Protein AF-A0A957P1F2-F1 (afdb_monomer)

Foldseek 3Di:
DPCLVVVAVLLVVLLVVLVVCVVVVVLLSSLLSLLLLLPDPSRDPVSNVSSVVSLVVSCVVDDPVSSVVSNVNSNPDDSVRVVVVVVVVVVVVVVVVD

Structure (mmCIF, N/CA/C/O backbone):
data_AF-A0A957P1F2-F1
#
_entry.id   AF-A0A957P1F2-F1
#
loop_
_atom_site.group_PDB
_atom_site.id
_atom_site.type_symbol
_atom_site.label_atom_id
_atom_site.label_alt_id
_atom_site.label_comp_id
_atom_site.label_asym_id
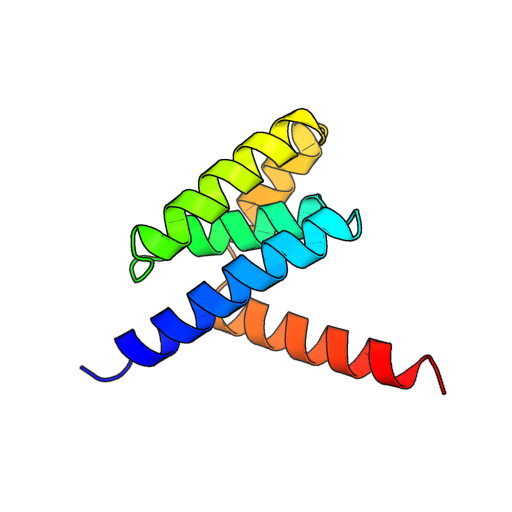_atom_site.label_entity_id
_atom_site.label_seq_id
_atom_site.pdbx_PDB_ins_code
_atom_site.Cartn_x
_atom_site.Cartn_y
_atom_site.Cartn_z
_atom_site.occupancy
_atom_site.B_iso_or_equiv
_atom_site.auth_seq_id
_atom_site.auth_comp_id
_atom_site.auth_asym_id
_atom_site.auth_atom_id
_atom_site.pdbx_PDB_model_num
ATOM 1 N N . ALA A 1 1 ? 13.158 -8.032 -20.506 1.00 49.75 1 ALA A N 1
ATOM 2 C CA . ALA A 1 1 ? 12.762 -6.609 -20.460 1.00 49.75 1 ALA A CA 1
ATOM 3 C C . ALA A 1 1 ? 11.241 -6.441 -20.616 1.00 49.75 1 ALA A C 1
ATOM 5 O O . ALA A 1 1 ? 10.819 -5.499 -21.262 1.00 49.75 1 ALA A O 1
ATOM 6 N N . VAL A 1 2 ? 10.419 -7.341 -20.047 1.00 50.47 2 VAL A N 1
ATOM 7 C CA . VAL A 1 2 ? 8.956 -7.382 -20.291 1.00 50.47 2 VAL A CA 1
ATOM 8 C C . VAL A 1 2 ? 8.129 -7.241 -18.995 1.00 50.47 2 VAL A C 1
ATOM 10 O O . VAL A 1 2 ? 6.943 -6.963 -19.065 1.00 50.47 2 VAL A O 1
ATOM 13 N N . ASP A 1 3 ? 8.737 -7.341 -17.807 1.00 56.19 3 ASP A N 1
ATOM 14 C CA . ASP A 1 3 ? 7.990 -7.277 -16.535 1.00 56.19 3 ASP A CA 1
ATOM 15 C C . ASP A 1 3 ? 7.685 -5.859 -16.023 1.00 56.19 3 ASP A C 1
ATOM 17 O O . ASP A 1 3 ? 6.762 -5.676 -15.233 1.00 56.19 3 ASP A O 1
ATOM 21 N N . LEU A 1 4 ? 8.404 -4.835 -16.499 1.00 58.88 4 LEU A N 1
ATOM 22 C CA . LEU A 1 4 ? 8.236 -3.458 -16.010 1.00 58.88 4 LEU A CA 1
ATOM 23 C C . LEU A 1 4 ? 6.847 -2.876 -16.324 1.00 58.88 4 LEU A C 1
ATOM 25 O O . LEU A 1 4 ? 6.297 -2.152 -15.498 1.00 58.88 4 LEU A O 1
ATOM 29 N N . ASP A 1 5 ? 6.258 -3.222 -17.473 1.00 68.25 5 ASP A N 1
ATOM 30 C CA . ASP A 1 5 ? 4.929 -2.731 -17.868 1.00 68.25 5 ASP A CA 1
ATOM 31 C C . ASP A 1 5 ? 3.807 -3.328 -17.008 1.00 68.25 5 ASP A C 1
ATOM 33 O O . ASP A 1 5 ? 2.823 -2.658 -16.690 1.00 68.25 5 ASP A O 1
ATOM 37 N N . ILE A 1 6 ? 3.954 -4.590 -16.596 1.00 73.31 6 ILE A N 1
ATOM 38 C CA . ILE A 1 6 ? 2.954 -5.273 -15.769 1.00 73.31 6 ILE A CA 1
ATOM 39 C C . ILE A 1 6 ? 2.982 -4.707 -14.349 1.00 73.31 6 ILE A C 1
ATOM 41 O O . ILE A 1 6 ? 1.924 -4.424 -13.782 1.00 73.31 6 ILE A O 1
ATOM 45 N N . ASP A 1 7 ? 4.172 -4.498 -13.790 1.00 79.56 7 ASP A N 1
ATOM 46 C CA . ASP A 1 7 ? 4.313 -3.919 -12.455 1.00 79.56 7 ASP A CA 1
ATOM 47 C C . ASP A 1 7 ? 3.823 -2.472 -12.412 1.00 79.56 7 ASP A C 1
ATOM 49 O O . ASP A 1 7 ? 3.155 -2.092 -11.453 1.00 79.56 7 ASP A O 1
ATOM 53 N N . PHE A 1 8 ? 4.058 -1.686 -13.465 1.00 80.06 8 PHE A N 1
ATOM 54 C CA . PHE A 1 8 ? 3.528 -0.327 -13.578 1.00 80.06 8 PHE A CA 1
ATOM 55 C C . PHE A 1 8 ? 1.995 -0.298 -13.474 1.00 80.06 8 PHE A C 1
ATOM 57 O O . PHE A 1 8 ? 1.432 0.387 -12.617 1.00 80.06 8 PHE A O 1
ATOM 64 N N . VAL A 1 9 ? 1.306 -1.117 -14.276 1.00 82.69 9 VAL A N 1
ATOM 65 C CA . VAL A 1 9 ? -0.163 -1.202 -14.249 1.00 82.69 9 VAL A CA 1
ATOM 66 C C . VAL A 1 9 ? -0.670 -1.678 -12.887 1.00 82.69 9 VAL A C 1
ATOM 68 O O . VAL A 1 9 ? -1.639 -1.123 -12.360 1.00 82.69 9 VAL A O 1
ATOM 71 N N . LYS A 1 10 ? -0.017 -2.683 -12.288 1.00 86.25 10 LYS A N 1
ATOM 72 C CA . LYS A 1 10 ? -0.395 -3.178 -10.958 1.00 86.25 10 LYS A CA 1
ATOM 73 C C . LYS A 1 10 ? -0.219 -2.092 -9.893 1.00 86.25 10 LYS A C 1
ATOM 75 O O . LYS A 1 10 ? -1.123 -1.895 -9.089 1.00 86.25 10 LYS A O 1
ATOM 80 N N . LEU A 1 11 ? 0.884 -1.347 -9.902 1.00 88.94 11 LEU A N 1
ATOM 81 C CA . LEU A 1 11 ? 1.139 -0.268 -8.942 1.00 88.94 11 LEU A CA 1
ATOM 82 C C . LEU A 1 11 ? 0.137 0.881 -9.074 1.00 88.94 11 LEU A C 1
ATOM 84 O O . LEU A 1 11 ? -0.372 1.357 -8.058 1.00 88.94 11 LEU A O 1
ATOM 88 N N . GLY A 1 12 ? -0.208 1.273 -10.303 1.00 87.06 12 GLY A N 1
ATOM 89 C CA . GLY A 1 12 ? -1.272 2.245 -10.550 1.00 87.06 12 GLY A CA 1
ATOM 90 C C . GLY A 1 12 ? -2.624 1.776 -10.001 1.00 87.06 12 GLY A C 1
ATOM 91 O O . GLY A 1 12 ? -3.325 2.534 -9.329 1.00 87.06 12 GLY A O 1
ATOM 92 N N . ALA A 1 13 ? -2.966 0.499 -10.200 1.00 88.81 13 ALA A N 1
ATOM 93 C CA . ALA A 1 13 ? -4.184 -0.086 -9.645 1.00 88.81 13 ALA A CA 1
ATOM 94 C C . ALA A 1 13 ? -4.175 -0.119 -8.105 1.00 88.81 13 ALA A C 1
ATOM 96 O O . ALA A 1 13 ? -5.183 0.217 -7.484 1.00 88.81 13 ALA A O 1
ATOM 97 N N . LEU A 1 14 ? -3.047 -0.474 -7.478 1.00 89.88 14 LEU A N 1
ATOM 98 C CA . LEU A 1 14 ? -2.907 -0.479 -6.016 1.00 89.88 14 LEU A CA 1
ATOM 99 C C . LEU A 1 14 ? -3.004 0.929 -5.421 1.00 89.88 14 LEU A C 1
ATOM 101 O O . LEU A 1 14 ? -3.642 1.099 -4.386 1.00 89.88 14 LEU A O 1
ATOM 105 N N . SER A 1 15 ? -2.445 1.940 -6.091 1.00 91.00 15 SER A N 1
ATOM 106 C CA . SER A 1 15 ? -2.602 3.346 -5.698 1.00 91.00 15 SER A CA 1
ATOM 107 C C . SER A 1 15 ? -4.077 3.774 -5.732 1.00 91.00 15 SER A C 1
ATOM 109 O O . SER A 1 15 ? -4.602 4.298 -4.747 1.00 91.00 15 SER A O 1
ATOM 111 N N . GLY A 1 16 ? -4.797 3.451 -6.814 1.00 89.88 16 GLY A N 1
ATOM 112 C CA . GLY A 1 16 ? -6.238 3.703 -6.907 1.00 89.88 16 GLY A CA 1
ATOM 113 C C . GLY A 1 16 ? -7.050 2.971 -5.830 1.00 89.88 16 GLY A C 1
ATOM 114 O O . GLY A 1 16 ? -7.949 3.553 -5.221 1.00 89.88 16 GLY A O 1
ATOM 115 N N . LEU A 1 17 ? -6.709 1.711 -5.539 1.00 90.50 17 LEU A N 1
ATOM 116 C CA . LEU A 1 17 ? -7.341 0.939 -4.466 1.00 90.50 17 LEU A CA 1
ATOM 117 C C . LEU A 1 17 ? -7.070 1.534 -3.082 1.00 90.50 17 LEU A C 1
ATOM 119 O O . LEU A 1 17 ? -7.989 1.574 -2.267 1.00 90.50 17 LEU A O 1
ATOM 123 N N . ALA A 1 18 ? -5.866 2.048 -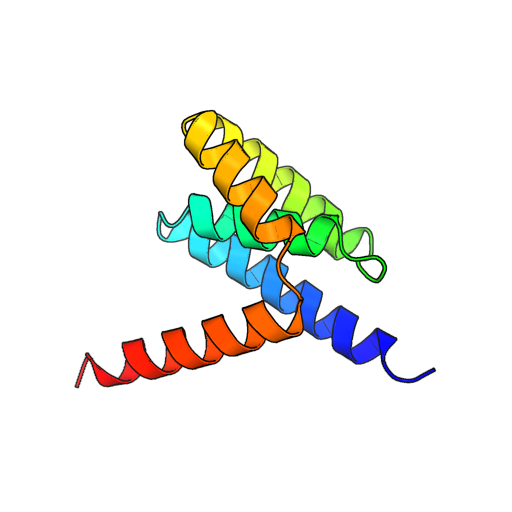2.827 1.00 91.44 18 ALA A N 1
ATOM 124 C CA . ALA A 1 18 ? -5.541 2.703 -1.564 1.00 91.44 18 ALA A CA 1
ATOM 125 C C . ALA A 1 18 ? -6.464 3.904 -1.306 1.00 91.44 18 ALA A C 1
ATOM 127 O O . ALA A 1 18 ? -7.025 4.032 -0.217 1.00 91.44 18 ALA A O 1
ATOM 128 N N . HIS A 1 19 ? -6.710 4.728 -2.330 1.00 91.50 19 HIS A N 1
ATOM 129 C CA . HIS A 1 19 ? -7.673 5.828 -2.242 1.00 91.50 19 HIS A CA 1
ATOM 130 C C . HIS A 1 19 ? -9.092 5.337 -1.939 1.00 91.50 19 HIS A C 1
ATOM 132 O O . HIS A 1 19 ? -9.768 5.890 -1.070 1.00 91.50 19 HIS A O 1
ATOM 138 N N . ILE A 1 20 ? -9.547 4.278 -2.612 1.00 91.25 20 ILE A N 1
ATOM 139 C CA . ILE A 1 20 ? -10.875 3.699 -2.372 1.00 91.25 20 ILE A CA 1
ATOM 140 C C . ILE A 1 20 ? -10.993 3.186 -0.929 1.00 91.25 20 ILE A C 1
ATOM 142 O O . ILE A 1 20 ? -11.977 3.494 -0.256 1.00 91.25 20 ILE A O 1
ATOM 146 N N . CYS A 1 21 ? -9.993 2.454 -0.432 1.00 89.12 21 CYS A N 1
ATOM 147 C CA . CYS A 1 21 ? -9.951 1.964 0.946 1.00 89.12 21 CYS A CA 1
ATOM 148 C C . CYS A 1 21 ? -10.013 3.117 1.956 1.00 89.12 21 CYS A C 1
ATOM 150 O O . CYS A 1 21 ? -10.807 3.061 2.895 1.00 89.12 21 CYS A O 1
ATOM 152 N N . ALA A 1 22 ? -9.253 4.193 1.729 1.00 90.44 22 ALA A N 1
ATOM 153 C CA . ALA A 1 22 ? -9.273 5.374 2.588 1.00 90.44 22 ALA A CA 1
ATOM 154 C C . ALA A 1 22 ? -10.670 6.013 2.648 1.00 90.44 22 ALA A C 1
ATOM 156 O O . ALA A 1 22 ? -11.183 6.287 3.733 1.00 90.44 22 ALA A O 1
ATOM 157 N N . HIS A 1 23 ? -11.331 6.176 1.498 1.00 90.38 23 HIS A N 1
ATOM 158 C CA . HIS A 1 23 ? -12.691 6.719 1.432 1.00 90.38 23 HIS A CA 1
ATOM 159 C C . HIS A 1 23 ? -13.752 5.813 2.071 1.00 90.38 23 HIS A C 1
ATOM 161 O O . HIS A 1 23 ? -14.776 6.309 2.538 1.00 90.38 23 HIS A O 1
ATOM 167 N N . GLN A 1 24 ? -13.523 4.500 2.113 1.00 89.62 24 GLN A N 1
ATOM 168 C CA . GLN A 1 24 ? -14.422 3.533 2.750 1.00 89.62 24 GLN A CA 1
ATOM 169 C C . GLN A 1 24 ? -14.178 3.374 4.260 1.00 89.62 24 GLN A C 1
ATOM 171 O O . GLN A 1 24 ? -14.823 2.543 4.896 1.00 89.62 24 GLN A O 1
ATOM 176 N N . GLY A 1 25 ? -13.260 4.152 4.845 1.00 86.88 25 GLY A N 1
ATOM 177 C CA . GLY A 1 25 ? -12.895 4.050 6.261 1.00 86.88 25 GLY A CA 1
ATOM 178 C C . GLY A 1 25 ? -11.944 2.892 6.579 1.00 86.88 25 GLY A C 1
ATOM 179 O O . GLY A 1 25 ? -11.642 2.653 7.744 1.00 86.88 25 GLY A O 1
ATOM 180 N N . ALA A 1 26 ? -11.424 2.195 5.566 1.00 89.56 26 ALA A N 1
ATOM 181 C CA . ALA A 1 26 ? -10.410 1.154 5.707 1.00 89.56 26 ALA A CA 1
ATOM 182 C C . ALA A 1 26 ? -8.995 1.764 5.680 1.00 89.56 26 ALA A C 1
ATOM 184 O O . ALA A 1 26 ? -8.168 1.447 4.822 1.00 89.56 26 ALA A O 1
ATOM 185 N N . ALA A 1 27 ? -8.731 2.681 6.614 1.00 91.00 27 ALA A N 1
ATOM 186 C CA . ALA A 1 27 ? -7.500 3.471 6.667 1.00 91.00 27 ALA A CA 1
ATOM 187 C C . ALA A 1 27 ? -6.231 2.608 6.812 1.00 91.00 27 ALA A C 1
ATOM 189 O O . ALA A 1 27 ? -5.238 2.878 6.142 1.00 91.00 27 ALA A O 1
ATOM 190 N N . GLU A 1 28 ? -6.266 1.542 7.618 1.00 91.31 28 GLU A N 1
ATOM 191 C CA . GLU A 1 28 ? -5.129 0.618 7.778 1.00 91.31 28 GLU A CA 1
ATOM 192 C C . GLU A 1 28 ? -4.768 -0.067 6.450 1.00 91.31 28 GLU A C 1
ATOM 194 O O . GLU A 1 28 ? -3.618 -0.021 6.021 1.00 91.31 28 GLU A O 1
ATOM 199 N N . GLN A 1 29 ? -5.764 -0.598 5.731 1.00 89.69 29 GLN A N 1
ATOM 200 C CA . GLN A 1 2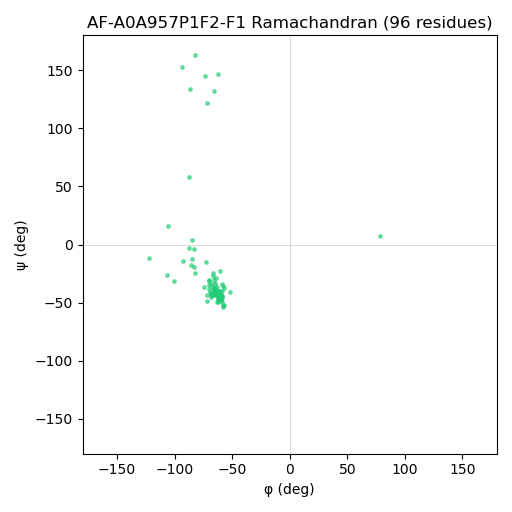9 ? -5.562 -1.231 4.420 1.00 89.69 29 GLN A CA 1
ATOM 201 C C . GLN A 1 29 ? -5.043 -0.238 3.374 1.00 89.69 29 GLN A C 1
ATOM 203 O O . GLN A 1 29 ? -4.209 -0.583 2.540 1.00 89.69 29 GLN A O 1
ATOM 208 N N . ALA A 1 30 ? -5.502 1.013 3.421 1.00 92.69 30 ALA A N 1
ATOM 209 C CA . ALA A 1 30 ? -4.977 2.057 2.550 1.00 92.69 30 ALA A CA 1
ATOM 210 C C . ALA A 1 30 ? -3.493 2.356 2.839 1.00 92.69 30 ALA A C 1
ATOM 212 O O . ALA A 1 30 ? -2.707 2.494 1.903 1.00 92.69 30 ALA A O 1
ATOM 213 N N . VAL A 1 31 ? -3.079 2.390 4.112 1.00 93.81 31 VAL A N 1
ATOM 214 C CA . VAL A 1 31 ? -1.667 2.562 4.501 1.00 93.81 31 VAL A CA 1
ATOM 215 C C . VAL A 1 31 ? -0.804 1.374 4.070 1.00 93.81 31 VAL A C 1
ATOM 217 O O . VAL A 1 31 ? 0.322 1.590 3.612 1.00 93.81 31 VAL A O 1
ATOM 220 N N . GLU A 1 32 ? -1.314 0.145 4.174 1.00 93.25 32 GLU A N 1
ATOM 221 C CA . GLU A 1 32 ? -0.635 -1.062 3.680 1.00 93.25 32 GLU A CA 1
ATOM 222 C C . GLU A 1 32 ? -0.352 -0.956 2.177 1.00 93.25 32 GLU A C 1
ATOM 224 O O . GLU A 1 32 ? 0.796 -1.080 1.743 1.00 93.25 32 GLU A O 1
ATOM 229 N N . LEU A 1 33 ? -1.386 -0.645 1.390 1.00 91.38 33 LEU A N 1
ATOM 230 C CA . LEU A 1 33 ? -1.282 -0.495 -0.061 1.00 91.38 33 LEU A CA 1
ATOM 231 C C . LEU A 1 33 ? -0.326 0.634 -0.459 1.00 91.38 33 LEU A C 1
ATOM 233 O O . LEU A 1 33 ? 0.550 0.427 -1.301 1.00 91.38 33 LEU A O 1
ATOM 237 N N . CYS A 1 34 ? -0.437 1.806 0.176 1.00 93.69 34 CYS A N 1
ATOM 238 C CA . CYS A 1 34 ? 0.488 2.912 -0.060 1.00 93.69 34 CYS A CA 1
ATOM 239 C C . CYS A 1 34 ? 1.930 2.515 0.265 1.00 93.69 34 CYS A C 1
ATOM 241 O O . CYS A 1 34 ? 2.840 2.833 -0.494 1.00 93.69 34 CYS A O 1
ATOM 243 N N . SER A 1 35 ? 2.153 1.812 1.377 1.00 93.62 35 SER A N 1
ATOM 244 C CA . SER A 1 35 ? 3.498 1.412 1.800 1.00 93.62 35 SER A CA 1
ATOM 245 C C . SER A 1 35 ? 4.139 0.430 0.825 1.00 93.62 35 SER A C 1
ATOM 247 O O . SER A 1 35 ? 5.323 0.584 0.524 1.00 93.62 35 SER A O 1
ATOM 249 N N . LEU A 1 36 ? 3.360 -0.505 0.274 1.00 91.44 36 LEU A N 1
ATOM 250 C CA . LEU A 1 36 ? 3.832 -1.393 -0.784 1.00 91.44 36 LEU A CA 1
ATOM 251 C C . LEU A 1 36 ? 4.211 -0.607 -2.043 1.00 91.44 36 LEU A C 1
ATOM 253 O O . LEU A 1 36 ? 5.311 -0.779 -2.568 1.00 91.44 36 LEU A O 1
ATOM 257 N N . VAL A 1 37 ? 3.333 0.288 -2.511 1.00 90.81 37 VAL A N 1
ATOM 258 C CA . VAL A 1 37 ? 3.580 1.084 -3.727 1.00 90.81 37 VAL A CA 1
ATOM 259 C C . VAL A 1 37 ? 4.822 1.965 -3.571 1.00 90.81 37 VAL A C 1
ATOM 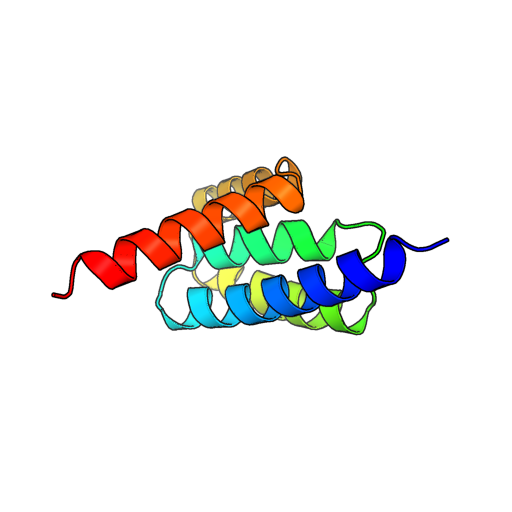261 O O . VAL A 1 37 ? 5.663 2.003 -4.464 1.00 90.81 37 VAL A O 1
ATOM 264 N N . ILE A 1 38 ? 4.985 2.632 -2.426 1.00 92.31 38 ILE A N 1
ATOM 265 C CA . ILE A 1 38 ? 6.121 3.531 -2.161 1.00 92.31 38 ILE A CA 1
ATOM 266 C C . ILE A 1 38 ? 7.453 2.772 -2.157 1.00 92.31 38 ILE A C 1
ATOM 268 O O . ILE A 1 38 ? 8.457 3.277 -2.664 1.00 92.31 38 ILE A O 1
ATOM 272 N N . GLN A 1 39 ? 7.478 1.563 -1.595 1.00 89.81 39 GLN A N 1
ATOM 273 C CA . GLN A 1 39 ? 8.708 0.779 -1.486 1.00 89.81 39 GLN A CA 1
ATOM 274 C C . GLN A 1 39 ? 9.043 -0.038 -2.731 1.00 89.81 39 GLN A C 1
ATOM 276 O O . GLN A 1 39 ? 10.174 -0.509 -2.855 1.00 89.81 39 GLN A O 1
ATOM 281 N N . HIS A 1 40 ? 8.109 -0.185 -3.671 1.00 86.56 40 HIS A N 1
ATOM 282 C CA . HIS A 1 40 ? 8.363 -0.982 -4.858 1.00 86.56 40 HIS A CA 1
ATOM 283 C C . HIS A 1 40 ? 9.466 -0.350 -5.735 1.00 86.56 40 HIS A C 1
ATOM 285 O O . HIS A 1 40 ? 9.406 0.847 -6.045 1.00 86.56 40 HIS A O 1
ATOM 291 N N . PRO A 1 41 ? 10.469 -1.128 -6.189 1.00 84.12 41 PRO A N 1
ATOM 292 C CA . PRO A 1 41 ? 11.577 -0.598 -6.987 1.00 84.12 41 PRO A CA 1
ATOM 293 C C . PRO A 1 41 ? 11.123 -0.081 -8.358 1.00 84.12 41 PRO A C 1
ATOM 295 O O . PRO A 1 41 ? 11.695 0.880 -8.863 1.00 84.12 41 PRO A O 1
ATOM 298 N N . ALA A 1 42 ? 10.073 -0.676 -8.934 1.00 85.38 42 ALA A N 1
ATOM 299 C CA . ALA A 1 42 ? 9.491 -0.238 -10.205 1.00 85.38 42 ALA A CA 1
ATOM 300 C C . ALA A 1 42 ? 8.489 0.925 -10.068 1.00 85.38 42 ALA A C 1
ATOM 302 O O . ALA A 1 42 ? 7.978 1.406 -11.076 1.00 85.38 42 ALA A O 1
ATOM 303 N N . ALA A 1 43 ? 8.175 1.379 -8.847 1.00 84.25 43 ALA A N 1
ATOM 304 C CA . ALA A 1 43 ? 7.239 2.483 -8.678 1.00 84.25 43 ALA A CA 1
ATOM 305 C C . ALA A 1 43 ? 7.865 3.811 -9.115 1.00 84.25 43 ALA A C 1
ATOM 307 O O . ALA A 1 43 ? 8.891 4.255 -8.588 1.00 84.25 43 ALA A O 1
ATOM 308 N N . LEU A 1 44 ? 7.207 4.443 -10.082 1.00 85.75 44 LEU A N 1
ATOM 309 C CA . LEU A 1 44 ? 7.549 5.766 -10.577 1.00 85.75 44 LEU A CA 1
ATOM 310 C C . LEU A 1 44 ? 6.960 6.850 -9.673 1.00 85.75 44 LEU A C 1
ATOM 312 O O . LEU A 1 44 ? 6.053 6.603 -8.874 1.00 85.75 44 LEU A O 1
ATOM 316 N N . PHE A 1 45 ? 7.485 8.067 -9.814 1.00 85.19 45 PHE A N 1
ATOM 317 C CA . PHE A 1 45 ? 7.065 9.230 -9.031 1.00 85.19 45 PHE A CA 1
ATOM 318 C C . PHE A 1 45 ? 5.542 9.438 -9.061 1.00 85.19 45 PHE A C 1
ATOM 320 O O . PHE A 1 45 ? 4.938 9.656 -8.018 1.00 85.19 45 PHE A O 1
ATOM 327 N N . GLU A 1 46 ? 4.918 9.242 -10.224 1.00 85.75 46 GLU A N 1
ATOM 328 C CA . GLU A 1 46 ? 3.468 9.370 -10.429 1.00 85.75 46 GLU A CA 1
ATOM 329 C C . GLU A 1 46 ? 2.608 8.420 -9.576 1.00 85.75 46 GLU A C 1
ATOM 331 O O . GLU A 1 46 ? 1.439 8.701 -9.335 1.00 85.75 46 GLU A O 1
ATOM 336 N N . HIS A 1 47 ? 3.166 7.302 -9.102 1.00 86.56 47 HIS A N 1
ATOM 337 C CA . HIS A 1 47 ? 2.482 6.381 -8.188 1.00 86.56 47 HIS A CA 1
ATOM 338 C C . HIS A 1 47 ? 2.917 6.581 -6.738 1.00 86.56 47 HIS A C 1
ATOM 340 O O . HIS A 1 47 ? 2.127 6.367 -5.818 1.00 86.56 47 HIS A O 1
ATOM 346 N N . LYS A 1 48 ? 4.171 6.992 -6.521 1.00 90.25 48 LYS A N 1
ATOM 347 C CA . LYS A 1 48 ? 4.720 7.223 -5.181 1.00 90.25 48 LYS A CA 1
ATOM 348 C C . LYS A 1 48 ? 4.137 8.467 -4.534 1.00 90.25 48 LYS A C 1
ATOM 350 O O . LYS A 1 48 ? 3.673 8.376 -3.404 1.00 90.25 48 LYS A O 1
ATOM 355 N N . GLU A 1 49 ? 4.116 9.592 -5.244 1.00 93.06 49 GLU A N 1
ATOM 356 C CA . GLU A 1 49 ? 3.686 10.876 -4.687 1.00 93.06 49 GLU A CA 1
ATOM 357 C C . GLU A 1 49 ? 2.237 10.833 -4.157 1.00 93.06 49 GLU A C 1
ATOM 359 O O . GLU A 1 49 ? 2.036 11.180 -2.989 1.00 93.06 49 GLU A O 1
ATOM 364 N N . PRO A 1 50 ? 1.231 10.330 -4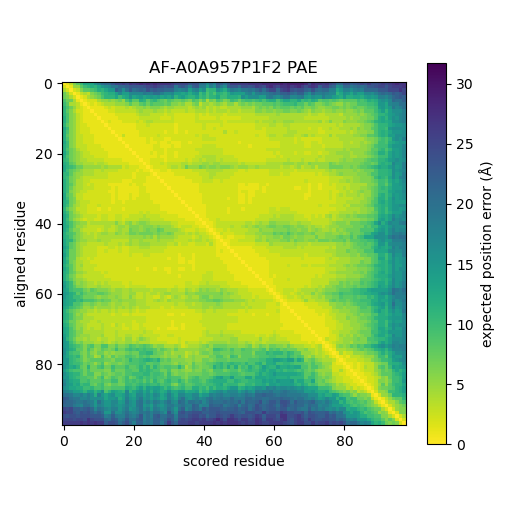.905 1.00 91.31 50 PRO A N 1
ATOM 365 C CA . PRO A 1 50 ? -0.131 10.221 -4.377 1.00 91.31 50 PRO A CA 1
ATOM 366 C C . PRO A 1 50 ? -0.216 9.308 -3.148 1.00 91.31 50 PRO A C 1
ATOM 368 O O . PRO A 1 50 ? -0.895 9.631 -2.173 1.00 91.31 50 PRO A O 1
ATOM 371 N N . CYS A 1 51 ? 0.519 8.191 -3.155 1.00 93.62 51 CYS A N 1
ATOM 372 C CA . CYS A 1 51 ? 0.563 7.264 -2.027 1.00 93.62 51 CYS A CA 1
ATOM 373 C C . CYS A 1 51 ? 1.241 7.876 -0.791 1.00 93.62 51 CYS A C 1
ATOM 375 O O . CYS A 1 51 ? 0.799 7.622 0.329 1.00 93.62 51 CYS A O 1
ATOM 377 N N . GLU A 1 52 ? 2.287 8.688 -0.956 1.00 94.25 52 GLU A N 1
ATOM 378 C CA . GLU A 1 52 ? 2.957 9.397 0.142 1.00 94.25 52 GLU A CA 1
ATOM 379 C C . GLU A 1 52 ? 2.051 10.459 0.762 1.00 94.25 52 GLU A C 1
ATOM 381 O O . GLU A 1 52 ? 1.949 10.541 1.992 1.00 94.25 52 GLU A O 1
ATOM 386 N N . GLN A 1 53 ? 1.350 11.226 -0.077 1.00 94.62 53 GLN A N 1
ATOM 387 C CA . GLN A 1 53 ? 0.369 12.217 0.363 1.00 94.62 53 GLN A CA 1
ATOM 388 C C . GLN A 1 53 ? -0.781 11.544 1.118 1.00 94.62 53 GLN A C 1
ATOM 390 O O . GLN A 1 53 ? -1.096 11.939 2.244 1.00 94.62 53 GLN A O 1
ATOM 395 N N . LEU A 1 54 ? -1.359 10.480 0.550 1.00 94.19 54 LEU A N 1
ATOM 396 C CA . LEU A 1 54 ? -2.435 9.724 1.186 1.00 94.19 54 LEU A CA 1
ATOM 397 C C . LEU A 1 54 ? -1.975 9.091 2.503 1.00 94.19 54 LEU A C 1
ATOM 399 O O . LEU A 1 54 ? -2.665 9.205 3.512 1.00 94.19 54 LEU A O 1
ATOM 403 N N . ARG A 1 55 ? -0.790 8.471 2.536 1.00 94.69 55 ARG A N 1
ATOM 404 C CA . ARG A 1 55 ? -0.241 7.870 3.760 1.00 94.69 55 ARG A CA 1
ATOM 405 C C . ARG A 1 55 ? -0.033 8.917 4.856 1.00 94.69 55 ARG A C 1
ATOM 407 O O . ARG A 1 55 ? -0.374 8.654 6.004 1.00 94.69 55 ARG A O 1
ATOM 414 N N . SER A 1 56 ? 0.474 10.098 4.507 1.00 93.50 56 SER A N 1
ATOM 415 C CA . SER A 1 56 ? 0.652 11.210 5.453 1.00 93.50 56 SER A CA 1
ATOM 416 C C . SER A 1 56 ? -0.688 11.708 6.000 1.00 93.50 56 SER A C 1
ATOM 418 O O . SER A 1 56 ? -0.817 11.947 7.199 1.00 93.50 56 SER A O 1
ATOM 420 N N . ALA A 1 57 ? -1.712 11.803 5.147 1.00 93.19 57 ALA A N 1
ATOM 421 C CA . ALA A 1 57 ? -3.061 12.160 5.577 1.00 93.19 57 ALA A CA 1
ATOM 422 C C . ALA A 1 57 ? -3.655 11.107 6.529 1.00 93.19 57 ALA A C 1
ATOM 424 O O . ALA A 1 57 ? -4.244 11.457 7.549 1.00 93.19 57 ALA A O 1
ATOM 425 N N . LEU A 1 58 ? -3.452 9.818 6.237 1.00 92.19 58 LEU A N 1
ATOM 426 C CA . LEU A 1 58 ? -3.945 8.720 7.069 1.00 92.19 58 LEU A CA 1
ATOM 427 C C . LEU A 1 58 ? -3.203 8.611 8.406 1.00 92.19 58 LEU A C 1
ATOM 429 O O . LEU A 1 58 ? -3.822 8.255 9.408 1.00 92.19 58 LEU A O 1
ATOM 433 N N . GLN A 1 59 ? -1.922 8.983 8.459 1.00 92.44 59 GLN A N 1
ATOM 434 C CA . GLN A 1 59 ? -1.155 9.051 9.705 1.00 92.44 59 GLN A CA 1
ATOM 435 C C . GLN A 1 59 ? -1.777 10.016 10.722 1.00 92.44 59 GLN A C 1
ATOM 437 O O . GLN A 1 59 ? -1.729 9.755 11.917 1.00 92.44 59 GLN A O 1
ATOM 442 N N . ALA A 1 60 ? -2.393 11.109 10.260 1.00 88.94 60 ALA A N 1
ATOM 443 C CA . ALA A 1 60 ? -3.093 12.049 11.136 1.00 88.94 60 ALA A CA 1
ATOM 444 C C . ALA A 1 60 ? -4.425 11.496 11.680 1.00 88.94 60 ALA A C 1
ATOM 446 O O . ALA A 1 60 ? -4.987 12.061 12.615 1.00 88.94 60 ALA A O 1
ATOM 447 N N . THR A 1 61 ? -4.944 10.419 11.082 1.00 87.69 61 THR A N 1
ATOM 448 C CA . THR A 1 61 ? -6.245 9.823 11.431 1.00 87.69 61 THR A CA 1
ATOM 449 C C . THR A 1 61 ? -6.140 8.508 12.199 1.00 87.69 61 THR A C 1
ATOM 451 O O . THR A 1 61 ? -7.064 8.164 12.931 1.00 87.69 61 THR A O 1
ATOM 454 N N . 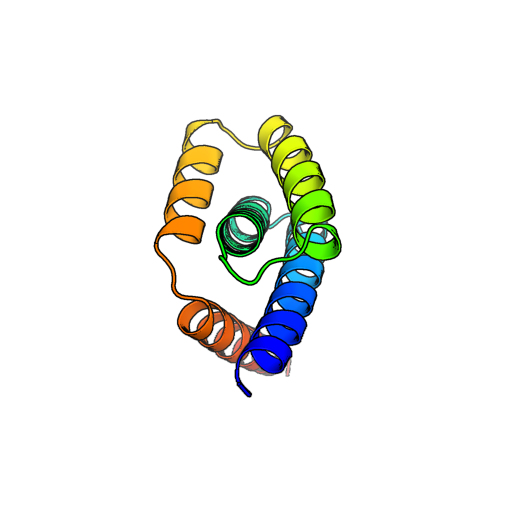LEU A 1 62 ? -5.043 7.771 12.028 1.00 88.69 62 LEU A N 1
ATOM 455 C CA . LEU A 1 62 ? -4.796 6.491 12.685 1.00 88.69 62 LEU A CA 1
ATOM 456 C C . LEU A 1 62 ? -4.005 6.680 13.977 1.00 88.69 62 LEU A C 1
ATOM 458 O O . LEU A 1 62 ? -3.195 7.598 14.098 1.00 88.69 62 LEU A O 1
ATOM 462 N N . ASP A 1 63 ? -4.189 5.758 14.921 1.00 93.31 63 ASP A N 1
ATOM 463 C CA . ASP A 1 63 ? -3.262 5.632 16.041 1.00 93.31 63 ASP A CA 1
ATOM 464 C C . ASP A 1 63 ? -1.859 5.254 15.533 1.00 93.31 63 ASP A C 1
ATOM 466 O O . ASP A 1 63 ? -1.713 4.514 14.553 1.00 93.31 63 ASP A O 1
ATOM 470 N N . ALA A 1 64 ? -0.816 5.739 16.209 1.00 90.12 64 ALA A N 1
ATOM 471 C CA . ALA A 1 64 ? 0.571 5.503 15.814 1.00 90.12 64 ALA A CA 1
ATOM 472 C C . ALA A 1 64 ? 0.909 4.005 15.716 1.00 90.12 64 ALA A C 1
ATOM 474 O O . ALA A 1 64 ? 1.604 3.591 14.787 1.00 90.12 64 ALA A O 1
ATOM 475 N N . VAL A 1 65 ? 0.371 3.175 16.617 1.00 92.62 65 VAL A N 1
ATOM 476 C CA . VAL A 1 65 ? 0.614 1.726 16.618 1.00 92.62 65 VAL A CA 1
ATOM 477 C C . VAL A 1 65 ? -0.047 1.063 15.410 1.00 92.62 65 VAL A C 1
ATOM 479 O O . VAL A 1 65 ? 0.570 0.223 14.753 1.00 92.62 65 VAL A O 1
ATOM 482 N N . GLN A 1 66 ? -1.280 1.461 15.083 1.00 90.62 66 GLN A N 1
ATOM 483 C CA . GLN A 1 66 ? -2.008 0.946 13.917 1.00 90.62 66 GLN A CA 1
ATOM 484 C C . GLN A 1 66 ? -1.325 1.364 12.614 1.00 90.62 66 GLN A C 1
ATOM 486 O O . GLN A 1 66 ? -1.139 0.549 11.712 1.00 90.62 66 GLN A O 1
ATOM 491 N N . PHE A 1 67 ? -0.892 2.621 12.537 1.00 92.44 67 PHE A N 1
ATOM 492 C CA . PHE A 1 67 ? -0.187 3.153 11.381 1.00 92.44 67 PHE A CA 1
ATOM 493 C C . PHE A 1 67 ? 1.143 2.431 11.131 1.00 92.44 67 PHE A C 1
ATOM 495 O O . PHE A 1 67 ? 1.423 2.026 10.001 1.00 92.44 67 PHE A O 1
ATOM 502 N N . GLU A 1 68 ? 1.958 2.225 12.169 1.00 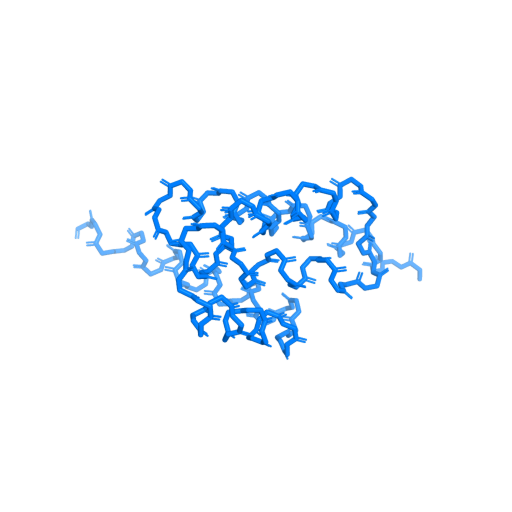92.69 68 GLU A N 1
ATOM 503 C CA . GLU A 1 68 ? 3.229 1.504 12.046 1.00 92.69 68 GLU A CA 1
ATOM 504 C C . GLU A 1 68 ? 3.034 0.029 11.684 1.00 92.69 68 GLU A C 1
ATOM 506 O O . GLU A 1 68 ? 3.785 -0.506 10.862 1.00 92.69 68 GLU A O 1
ATOM 511 N N . ALA A 1 69 ? 2.027 -0.628 12.266 1.00 91.56 69 ALA A N 1
ATOM 512 C CA . ALA A 1 69 ? 1.691 -2.010 11.943 1.00 91.56 69 ALA A CA 1
ATOM 513 C C . ALA A 1 69 ? 1.271 -2.154 10.473 1.00 91.56 69 ALA A C 1
ATOM 515 O O . ALA A 1 69 ? 1.816 -3.006 9.767 1.00 91.56 69 ALA A O 1
ATOM 516 N N . ALA A 1 70 ? 0.386 -1.276 9.993 1.00 90.44 70 ALA A N 1
ATOM 517 C CA . ALA A 1 70 ? -0.046 -1.227 8.599 1.00 90.44 70 ALA A CA 1
ATOM 518 C C . ALA A 1 70 ? 1.120 -0.906 7.650 1.00 90.44 70 ALA A C 1
ATOM 520 O O . ALA A 1 70 ? 1.289 -1.553 6.617 1.00 90.44 70 ALA A O 1
ATOM 521 N N . CYS A 1 71 ? 1.997 0.033 8.020 1.00 91.06 71 CYS A N 1
ATOM 522 C CA . CYS A 1 71 ? 3.209 0.295 7.252 1.00 91.06 71 CYS A CA 1
ATOM 523 C C . CYS A 1 71 ? 4.048 -0.975 7.136 1.00 91.06 71 CYS A C 1
ATOM 525 O O . CYS A 1 71 ? 4.343 -1.409 6.031 1.00 91.06 71 CYS A O 1
ATOM 527 N N . ARG A 1 72 ? 4.387 -1.621 8.253 1.00 90.69 72 ARG A N 1
ATOM 528 C CA . ARG A 1 72 ? 5.206 -2.841 8.252 1.00 90.69 72 ARG A CA 1
ATOM 529 C C . ARG A 1 72 ? 4.568 -3.970 7.442 1.00 90.69 72 ARG A C 1
ATOM 531 O O . ARG A 1 72 ? 5.277 -4.661 6.721 1.00 90.69 72 ARG A O 1
ATOM 538 N N . SER A 1 73 ? 3.253 -4.136 7.547 1.00 88.12 73 SER A N 1
ATOM 539 C CA . SER A 1 73 ? 2.481 -5.118 6.782 1.00 88.12 73 SER A CA 1
ATOM 540 C C . SER A 1 73 ? 2.609 -4.879 5.272 1.00 88.12 73 SER A C 1
ATOM 542 O O . SER A 1 73 ? 2.976 -5.790 4.536 1.00 88.12 73 SER A O 1
ATOM 544 N N . GLY A 1 74 ? 2.446 -3.637 4.806 1.00 85.62 74 GLY A N 1
ATOM 545 C CA . GLY A 1 74 ? 2.622 -3.297 3.389 1.00 85.62 74 GLY A CA 1
ATOM 546 C C . GLY A 1 74 ? 4.048 -3.500 2.860 1.00 85.62 74 GLY A C 1
ATOM 547 O O . GLY A 1 74 ? 4.239 -3.790 1.685 1.00 85.62 74 GLY A O 1
ATOM 548 N N . GLN A 1 75 ? 5.057 -3.381 3.723 1.00 86.06 75 GLN A N 1
ATOM 549 C CA . GLN A 1 75 ? 6.477 -3.482 3.352 1.00 86.06 75 GLN A CA 1
ATOM 550 C C . GLN A 1 75 ? 6.982 -4.924 3.249 1.00 86.06 75 GLN A C 1
ATOM 552 O O . GLN A 1 75 ? 7.963 -5.194 2.561 1.00 86.06 75 GLN A O 1
ATOM 557 N N . THR A 1 76 ? 6.340 -5.858 3.951 1.00 84.56 76 THR A N 1
ATOM 558 C CA . THR A 1 76 ? 6.720 -7.278 3.941 1.00 84.56 76 THR A CA 1
ATOM 559 C C . THR A 1 76 ? 5.964 -8.085 2.891 1.00 84.56 76 THR A C 1
ATOM 561 O O . THR A 1 76 ? 6.356 -9.213 2.585 1.00 84.56 76 THR A O 1
ATOM 564 N N . GLN A 1 77 ? 4.887 -7.533 2.331 1.00 79.56 77 GLN A N 1
ATOM 565 C CA . GLN A 1 77 ? 4.043 -8.225 1.368 1.00 79.56 77 GLN A CA 1
ATOM 566 C C . GLN A 1 77 ? 4.565 -8.072 -0.064 1.00 79.56 77 GLN A C 1
ATOM 568 O O . GLN A 1 77 ? 4.894 -6.985 -0.531 1.00 79.56 77 GLN A O 1
ATOM 573 N N . A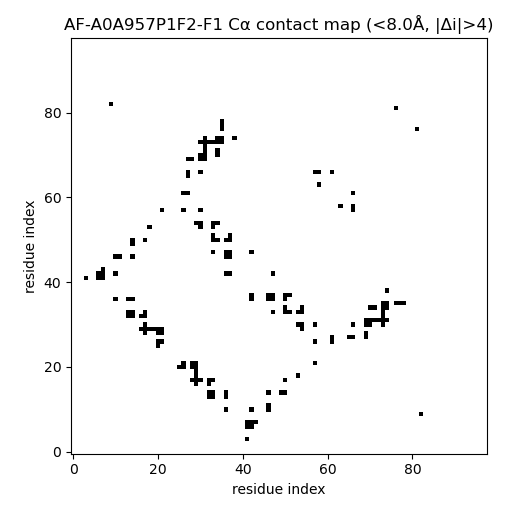LA A 1 78 ? 4.600 -9.191 -0.790 1.00 81.06 78 ALA A N 1
ATOM 574 C CA . ALA A 1 78 ? 4.883 -9.186 -2.218 1.00 81.06 78 ALA A CA 1
ATOM 575 C C . ALA A 1 78 ? 3.675 -8.659 -3.007 1.00 81.06 78 ALA A C 1
ATOM 577 O O . ALA A 1 78 ? 2.520 -8.952 -2.688 1.00 81.06 78 ALA A O 1
ATOM 578 N N . LEU A 1 79 ? 3.950 -7.943 -4.095 1.00 75.44 79 LEU A N 1
ATOM 579 C CA . LEU A 1 79 ? 2.941 -7.320 -4.951 1.00 75.44 79 LEU A CA 1
ATOM 580 C C . LEU A 1 79 ? 1.934 -8.338 -5.533 1.00 75.44 79 LEU A C 1
ATOM 582 O O . LEU A 1 79 ? 0.728 -8.074 -5.588 1.00 75.44 79 LEU A O 1
ATOM 586 N N . ASP A 1 80 ? 2.392 -9.549 -5.862 1.00 75.88 80 ASP A N 1
ATOM 587 C CA . ASP A 1 80 ? 1.524 -10.646 -6.314 1.00 75.88 80 ASP A CA 1
ATOM 588 C C . ASP A 1 80 ? 0.632 -11.214 -5.199 1.00 75.88 80 ASP A C 1
ATOM 590 O O . ASP A 1 80 ? -0.503 -11.633 -5.452 1.00 75.88 80 ASP A O 1
ATOM 594 N N . HIS A 1 81 ? 1.109 -11.191 -3.950 1.00 75.12 81 HIS A N 1
ATOM 595 C CA . HIS A 1 81 ? 0.338 -11.652 -2.798 1.00 75.12 81 HIS A CA 1
ATOM 596 C C . HIS A 1 81 ? -0.837 -10.710 -2.514 1.00 75.12 81 HIS A C 1
ATOM 598 O O . HIS A 1 81 ? -1.971 -11.171 -2.373 1.00 75.12 81 HIS A O 1
ATOM 604 N N . ILE A 1 82 ? -0.595 -9.394 -2.541 1.00 73.88 82 ILE A N 1
ATOM 605 C CA . ILE A 1 82 ? -1.644 -8.378 -2.374 1.00 73.88 82 ILE A CA 1
ATOM 606 C C . ILE A 1 82 ? -2.658 -8.421 -3.513 1.00 73.88 82 ILE A C 1
ATOM 608 O O . ILE A 1 82 ? -3.864 -8.401 -3.263 1.00 73.88 82 ILE A O 1
ATOM 612 N N . SER A 1 83 ? -2.187 -8.560 -4.753 1.00 71.44 83 SER A N 1
ATOM 613 C CA . SER A 1 83 ? -3.065 -8.664 -5.924 1.00 71.44 83 SER A CA 1
ATOM 614 C C . SER A 1 83 ? -4.016 -9.859 -5.793 1.00 71.44 83 SER A C 1
ATOM 616 O O . SER A 1 83 ? -5.227 -9.730 -5.972 1.00 71.44 83 SER A O 1
ATOM 618 N N . THR A 1 84 ? -3.484 -11.016 -5.389 1.00 74.00 84 THR A N 1
ATOM 619 C CA . THR A 1 84 ? -4.270 -12.239 -5.175 1.00 74.00 84 THR A CA 1
ATOM 620 C C . THR A 1 84 ? -5.245 -12.094 -4.004 1.00 74.00 84 THR A C 1
ATOM 622 O O . THR A 1 84 ? -6.409 -12.483 -4.113 1.00 74.00 84 THR A O 1
ATOM 625 N N . HIS A 1 85 ? -4.804 -11.503 -2.892 1.00 74.62 85 HIS A N 1
ATOM 626 C CA . HIS A 1 85 ? -5.640 -11.271 -1.717 1.00 74.62 85 HIS A CA 1
ATOM 627 C C . HIS A 1 85 ? -6.832 -10.355 -2.030 1.00 74.62 85 HIS A C 1
ATOM 629 O O . HIS A 1 85 ? -7.967 -10.671 -1.661 1.00 74.62 8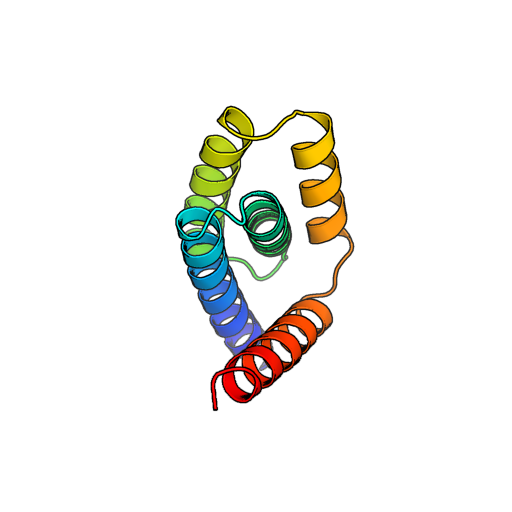5 HIS A O 1
ATOM 635 N N . PHE A 1 86 ? -6.611 -9.260 -2.763 1.00 68.56 86 PHE A N 1
ATOM 636 C CA . PHE A 1 86 ? -7.673 -8.329 -3.151 1.00 68.56 86 PHE A CA 1
ATOM 637 C C . PHE A 1 86 ? -8.654 -8.935 -4.154 1.00 68.56 86 PHE A C 1
ATOM 639 O O . PHE A 1 86 ? -9.867 -8.797 -3.977 1.00 68.56 86 PHE A O 1
ATOM 646 N N . LEU A 1 87 ? -8.160 -9.654 -5.166 1.00 68.94 87 LEU A N 1
ATOM 647 C CA . LEU A 1 87 ? -9.020 -10.341 -6.133 1.00 68.94 87 LEU A CA 1
ATOM 648 C C . LEU A 1 87 ? -9.907 -11.385 -5.444 1.00 68.94 87 LEU A C 1
ATOM 650 O O . LEU A 1 87 ? -11.117 -11.421 -5.675 1.00 68.94 87 LEU A O 1
ATOM 654 N N . ASN A 1 88 ? -9.338 -12.176 -4.533 1.00 67.94 88 ASN A N 1
ATOM 655 C CA . ASN A 1 88 ? -10.092 -13.177 -3.782 1.00 67.94 88 ASN A CA 1
ATOM 656 C C . ASN A 1 88 ? -11.104 -12.534 -2.822 1.00 67.94 88 ASN A C 1
ATOM 658 O O . ASN A 1 88 ? -12.252 -12.974 -2.750 1.00 67.94 88 ASN A O 1
ATOM 662 N N . SER A 1 89 ? -10.724 -11.457 -2.135 1.00 66.19 89 SER A N 1
ATOM 663 C CA . SER A 1 89 ? -11.598 -10.763 -1.181 1.00 66.19 89 SER A CA 1
ATOM 664 C C . SER A 1 89 ? -12.763 -10.036 -1.870 1.00 66.19 89 SER A C 1
ATOM 666 O O . SER A 1 89 ? -13.902 -10.125 -1.410 1.00 66.19 89 SER A O 1
ATOM 668 N N . SER A 1 90 ? -12.521 -9.385 -3.012 1.00 59.41 90 SER A N 1
ATOM 669 C CA . SER A 1 90 ? -13.547 -8.672 -3.794 1.00 59.41 90 SER A CA 1
ATOM 670 C C . SER A 1 90 ? -14.549 -9.626 -4.469 1.00 59.41 90 SER A C 1
ATOM 672 O O . SER A 1 90 ? -15.768 -9.398 -4.453 1.00 59.41 90 SER A O 1
ATOM 674 N N . MET A 1 91 ? -14.068 -10.769 -4.975 1.00 55.00 91 MET A N 1
ATOM 675 C CA . MET A 1 91 ? -14.934 -11.820 -5.527 1.00 55.00 91 MET A CA 1
ATOM 676 C C . MET A 1 91 ? -15.834 -12.461 -4.462 1.00 55.00 91 MET A C 1
ATOM 678 O O . MET A 1 91 ? -16.980 -12.818 -4.752 1.00 55.00 91 MET A O 1
ATOM 682 N N . LEU A 1 92 ? -15.359 -12.572 -3.219 1.00 49.53 92 LEU A N 1
ATOM 683 C CA . LEU A 1 92 ? -16.151 -13.101 -2.106 1.00 49.53 92 LEU A CA 1
ATOM 684 C C . LEU A 1 92 ? -17.206 -12.102 -1.608 1.00 49.53 92 LEU A C 1
ATOM 686 O O . LEU A 1 92 ? -18.328 -12.508 -1.296 1.00 49.53 92 LEU A O 1
ATOM 690 N N . GLN A 1 93 ? -16.908 -10.801 -1.594 1.00 51.16 93 GLN A N 1
ATOM 691 C CA . GLN A 1 93 ? -17.880 -9.774 -1.197 1.00 51.16 93 GLN A CA 1
ATOM 692 C C . GLN A 1 93 ? -19.033 -9.625 -2.204 1.00 51.16 93 GLN A C 1
ATOM 694 O O . GLN A 1 93 ? -20.181 -9.435 -1.798 1.00 51.16 93 GLN A O 1
ATOM 699 N N . SER A 1 94 ? -18.767 -9.812 -3.500 1.00 50.09 94 SER A N 1
ATOM 700 C CA . SER A 1 94 ? -19.800 -9.771 -4.550 1.00 50.09 94 SER A CA 1
ATOM 701 C C . SER A 1 94 ? -20.810 -10.925 -4.460 1.00 50.09 94 SER A C 1
ATOM 703 O O . SER A 1 94 ? -21.946 -10.792 -4.912 1.00 50.09 94 SER A O 1
ATOM 705 N N . ARG A 1 95 ? -20.436 -12.057 -3.846 1.00 46.88 95 ARG A N 1
ATOM 706 C CA . ARG A 1 95 ? -21.330 -13.216 -3.663 1.00 46.88 95 ARG A CA 1
ATOM 707 C C . ARG A 1 95 ? -22.206 -13.133 -2.419 1.00 46.88 95 ARG A C 1
ATOM 709 O O . ARG A 1 95 ? -23.204 -13.837 -2.349 1.00 46.88 95 ARG A O 1
ATOM 716 N N . LYS A 1 96 ? -21.863 -12.282 -1.451 1.00 43.28 96 LYS A N 1
ATOM 717 C CA . LYS A 1 96 ? -22.588 -12.177 -0.174 1.00 43.28 96 LYS A CA 1
ATOM 718 C C . LYS A 1 96 ? -23.777 -11.203 -0.215 1.00 43.28 96 LYS A C 1
ATOM 720 O O . LYS A 1 96 ? -24.482 -11.078 0.777 1.00 43.28 96 LYS A O 1
ATOM 725 N N . LYS A 1 97 ? -23.992 -10.521 -1.348 1.00 48.16 97 LYS A N 1
ATOM 726 C CA . LYS A 1 97 ? -25.117 -9.596 -1.599 1.00 48.16 97 LYS A CA 1
ATOM 727 C C . LYS A 1 97 ? -26.201 -10.165 -2.536 1.00 48.16 97 LYS A C 1
ATOM 729 O O . LYS A 1 97 ? -26.988 -9.387 -3.069 1.00 48.16 97 LYS A O 1
ATOM 734 N N . ARG A 1 98 ? -26.236 -11.479 -2.771 1.00 42.53 98 ARG A N 1
ATOM 735 C CA . ARG A 1 98 ? -27.302 -12.134 -3.544 1.00 42.53 98 ARG A CA 1
ATOM 736 C C . ARG A 1 98 ? -28.176 -12.999 -2.659 1.00 42.53 98 ARG A C 1
ATOM 738 O O . ARG A 1 98 ? -27.596 -13.703 -1.806 1.00 42.53 98 ARG A O 1
#

Solvent-accessible surface area (backbone atoms only — not comparable to full-atom values): 5260 Å² total; per-residue (Å²): 144,72,62,67,66,56,51,43,55,51,40,50,51,40,45,56,48,18,54,53,29,43,76,71,69,38,46,53,62,14,31,16,38,21,33,32,37,57,68,38,88,79,51,48,68,89,44,26,54,60,24,51,53,49,37,57,58,43,53,78,74,43,56,70,69,56,43,53,50,20,33,52,51,14,63,74,53,52,72,68,56,54,53,51,51,52,54,55,52,54,59,52,57,67,60,74,78,111

Secondary structure (DSSP, 8-state):
--SHHHHHHHHHHHHHHHHHHHHTT-HHHHHHHHHHHHH-TT--HHHHHHHHHHHHHHHTTS-HHHHHHHHHHHHHS-HHHHHHHHHHHHHHHHHTT-

pLDDT: mean 82.05, std 14.1, range [42.53, 94.69]

Nearest PDB structures (foldseek):
  3cvn-assembly1_A  TM=4.554E-01  e=2.141E+00  unclassified
  4d10-assembly1_L  TM=7.105E-01  e=9.086E+00  Homo sapiens
  4zlh-assembly1_A  TM=4.303E-01  e=2.530E+00  Escherichia coli O157:H7
  5dll-assembly1_A  TM=4.317E-01  e=7.274E+00  Francisella tularensis subsp. tularensis SCHU S4

Sequence (98 aa):
AVDLDIDFVKLGALSGLAHICAHQGAAEQAVELCSLVIQHPAALFEHKEPCEQLRSALQATLDAVQFEAACRSGQTQALDHISTHFLNSSMLQSRKKR

Radius of gyration: 13.45 Å; Cα contacts (8 Å, |Δi|>4): 94; chains: 1; bounding box: 40×25×37 Å

Mean predicted aligned error: 7.05 Å